Protein AF-A0A661ZP55-F1 (afdb_monomer)

Mean predicted aligned error: 5.32 Å

Sequence (64 aa):
MQITAISDFEKDMNSYINKVANGSETLIIDIGKGSGVIVLSLDEYNQLKAAQHELSLIKKKKKT

Solvent-accessible surface area (backbone atoms only — not comparable to full-atom values): 3699 Å² total; per-residue (Å²): 114,49,79,44,48,46,79,60,41,72,75,46,45,66,61,57,51,48,45,20,67,78,36,102,36,45,39,35,36,41,69,54,96,93,41,68,47,81,46,66,28,71,64,60,52,51,52,52,51,49,53,52,52,53,53,52,51,53,56,53,60,76,74,108

pLDDT: mean 89.27, std 9.01, range [51.97, 97.31]

Structure (mmCIF, N/CA/C/O backbone):
data_AF-A0A661ZP55-F1
#
_entry.id   AF-A0A661ZP55-F1
#
loop_
_atom_site.group_PDB
_atom_site.id
_atom_site.type_symbol
_atom_site.label_atom_id
_atom_site.label_alt_id
_atom_site.label_comp_id
_atom_site.label_asym_id
_atom_site.label_entity_id
_atom_site.label_seq_id
_atom_site.pdbx_PDB_ins_code
_atom_site.Cartn_x
_atom_site.Cartn_y
_atom_site.Cartn_z
_atom_site.occupancy
_atom_site.B_iso_or_equiv
_atom_site.auth_seq_id
_atom_site.auth_comp_id
_atom_site.auth_asym_id
_atom_site.auth_atom_id
_atom_site.pdbx_PDB_model_num
ATOM 1 N N . MET A 1 1 ? -8.377 -1.764 -6.543 1.00 86.25 1 MET A N 1
ATOM 2 C CA . MET A 1 1 ? -7.101 -2.417 -6.173 1.00 86.25 1 MET A CA 1
ATOM 3 C C . MET A 1 1 ? -6.292 -2.614 -7.439 1.00 86.25 1 MET A C 1
ATOM 5 O O . MET A 1 1 ? -6.795 -3.249 -8.359 1.00 86.25 1 MET A O 1
ATOM 9 N N . GLN A 1 2 ? -5.083 -2.060 -7.490 1.00 91.94 2 GLN A N 1
ATOM 10 C CA . GLN A 1 2 ? -4.176 -2.137 -8.635 1.00 91.94 2 GLN A CA 1
ATOM 11 C C . GLN A 1 2 ? -2.881 -2.847 -8.225 1.00 91.94 2 GLN A C 1
ATOM 13 O O . GLN A 1 2 ? -2.381 -2.622 -7.127 1.00 91.94 2 GLN A O 1
ATOM 18 N N . ILE A 1 3 ? -2.340 -3.697 -9.100 1.00 94.31 3 ILE A N 1
ATOM 19 C CA . ILE A 1 3 ? -1.055 -4.381 -8.902 1.00 94.31 3 ILE A CA 1
ATOM 20 C C . ILE A 1 3 ? -0.096 -3.893 -9.989 1.00 94.31 3 ILE A C 1
ATOM 22 O O . ILE A 1 3 ? -0.481 -3.826 -11.156 1.00 94.31 3 ILE A O 1
ATOM 26 N N . THR A 1 4 ? 1.132 -3.543 -9.618 1.00 95.56 4 THR A N 1
ATOM 27 C CA . THR A 1 4 ? 2.189 -3.134 -10.552 1.00 95.56 4 THR A CA 1
ATOM 28 C C . THR A 1 4 ? 3.514 -3.779 -10.173 1.00 95.56 4 THR A C 1
ATOM 30 O O . THR A 1 4 ? 3.775 -4.010 -8.995 1.00 95.56 4 THR A O 1
ATOM 33 N N . ALA A 1 5 ? 4.376 -4.036 -11.154 1.00 95.94 5 ALA A N 1
ATOM 34 C CA . ALA A 1 5 ? 5.764 -4.388 -10.881 1.00 95.94 5 ALA A CA 1
ATOM 35 C C . ALA A 1 5 ? 6.541 -3.149 -10.410 1.00 95.94 5 ALA A C 1
ATOM 37 O O . ALA A 1 5 ? 6.252 -2.026 -10.842 1.00 95.94 5 ALA A O 1
ATOM 38 N N . ILE A 1 6 ? 7.566 -3.350 -9.577 1.00 95.56 6 ILE A N 1
ATOM 39 C CA . ILE A 1 6 ? 8.464 -2.277 -9.123 1.00 95.56 6 ILE A CA 1
ATOM 40 C C . ILE A 1 6 ? 9.078 -1.503 -10.299 1.00 95.56 6 ILE A C 1
ATOM 42 O O . ILE A 1 6 ? 9.118 -0.278 -10.277 1.00 95.56 6 ILE A O 1
ATOM 46 N N . SER A 1 7 ? 9.434 -2.201 -11.381 1.00 95.06 7 SER A N 1
ATOM 47 C CA . SER A 1 7 ? 10.012 -1.596 -12.584 1.00 95.06 7 SER A CA 1
ATOM 48 C C . SER A 1 7 ? 9.076 -0.624 -13.298 1.00 95.06 7 SER A C 1
ATOM 50 O O . SER A 1 7 ? 9.541 0.288 -13.973 1.00 95.06 7 SER A O 1
ATOM 52 N N . ASP A 1 8 ? 7.762 -0.828 -13.203 1.00 95.50 8 ASP A N 1
ATOM 53 C CA . ASP A 1 8 ? 6.774 0.067 -13.811 1.00 95.50 8 ASP A CA 1
ATOM 54 C C . ASP A 1 8 ? 6.359 1.179 -12.851 1.00 95.50 8 ASP A C 1
ATOM 56 O O 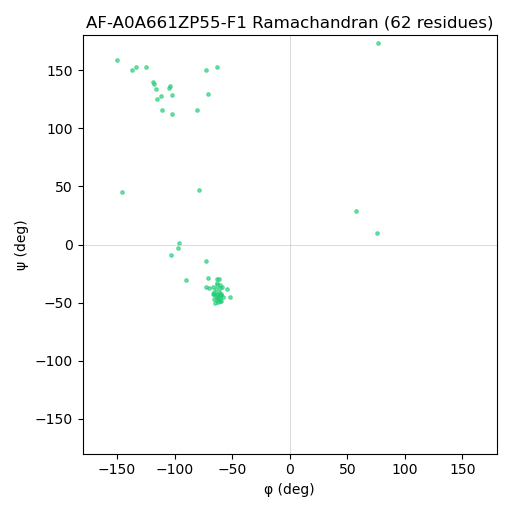. ASP A 1 8 ? 6.096 2.297 -13.289 1.00 95.50 8 ASP A O 1
ATOM 60 N N . PHE A 1 9 ? 6.381 0.904 -11.545 1.00 95.38 9 PHE A N 1
ATOM 61 C CA . PHE A 1 9 ? 6.218 1.923 -10.515 1.00 95.38 9 PHE A CA 1
ATOM 62 C C . PHE A 1 9 ? 7.324 2.983 -10.589 1.00 95.38 9 PHE A C 1
ATOM 64 O O . PHE A 1 9 ? 7.029 4.173 -10.579 1.00 95.38 9 PHE A O 1
ATOM 71 N N . GLU A 1 10 ? 8.585 2.571 -10.733 1.00 95.06 10 GLU A N 1
ATOM 72 C CA . GLU A 1 10 ? 9.733 3.486 -10.809 1.00 95.06 10 GLU A CA 1
ATOM 73 C C . GLU A 1 10 ? 9.665 4.444 -12.007 1.00 95.06 10 GLU A C 1
ATOM 75 O O 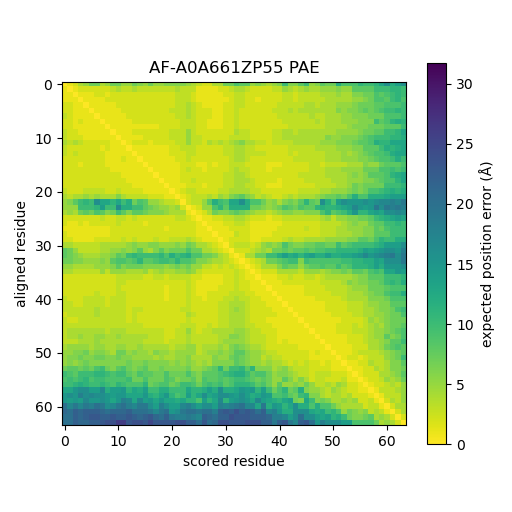. GLU A 1 10 ? 10.134 5.578 -11.914 1.00 95.06 10 GLU A O 1
ATOM 80 N N . LYS A 1 11 ? 9.041 4.027 -13.117 1.00 97.31 11 LYS A N 1
ATOM 81 C CA . LYS A 1 11 ? 8.893 4.861 -14.322 1.00 97.31 11 LYS A CA 1
ATOM 82 C C . LYS A 1 11 ? 7.907 6.015 -14.141 1.00 97.31 11 LYS A C 1
ATOM 84 O O . LYS A 1 11 ? 8.057 7.029 -14.815 1.00 97.31 11 LYS A O 1
ATOM 89 N N . ASP A 1 12 ? 6.902 5.863 -13.277 1.00 95.38 12 ASP A N 1
ATOM 90 C CA . ASP A 1 12 ? 5.830 6.854 -13.102 1.00 95.38 12 ASP A CA 1
ATOM 91 C C . ASP A 1 12 ? 5.333 6.945 -11.646 1.00 95.38 12 ASP A C 1
ATOM 93 O O . ASP A 1 12 ? 4.136 6.967 -11.349 1.00 95.38 12 ASP A O 1
ATOM 97 N N . MET A 1 13 ? 6.278 6.984 -10.704 1.00 95.12 13 MET A N 1
ATOM 98 C CA . MET A 1 13 ? 6.012 6.902 -9.262 1.00 95.12 13 MET A CA 1
ATOM 99 C C . MET A 1 13 ? 4.963 7.918 -8.785 1.00 95.12 13 MET A C 1
ATOM 101 O O . MET A 1 13 ? 4.055 7.574 -8.028 1.00 95.12 13 MET A O 1
ATOM 105 N N . ASN A 1 14 ? 5.069 9.171 -9.234 1.00 95.38 14 ASN A N 1
ATOM 106 C CA . ASN A 1 14 ? 4.184 10.248 -8.789 1.00 95.38 14 ASN A CA 1
ATOM 107 C C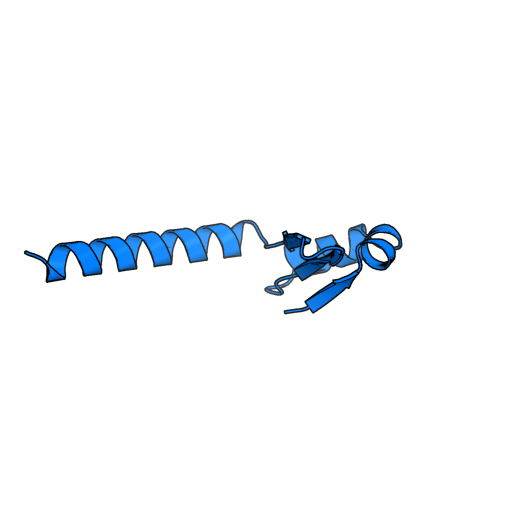 . ASN A 1 14 ? 2.726 10.008 -9.196 1.00 95.38 14 ASN A C 1
ATOM 109 O O . ASN A 1 14 ? 1.825 10.292 -8.414 1.00 95.38 14 ASN A O 1
ATOM 113 N N . SER A 1 15 ? 2.479 9.465 -10.390 1.00 94.44 15 SER A N 1
ATOM 114 C CA . SER A 1 15 ? 1.132 9.127 -10.859 1.00 94.44 15 SER A 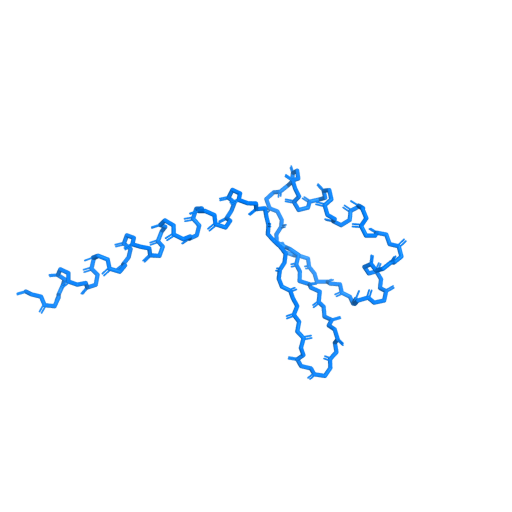CA 1
ATOM 115 C C . SER A 1 15 ? 0.495 8.052 -9.982 1.00 94.44 15 SER A C 1
ATOM 117 O O . SER A 1 15 ? -0.632 8.218 -9.515 1.00 94.44 15 SER A O 1
ATOM 119 N N . TYR A 1 16 ? 1.246 6.992 -9.669 1.00 94.88 16 TYR A N 1
ATOM 120 C CA . TYR A 1 16 ? 0.801 5.933 -8.763 1.00 94.88 16 TYR A CA 1
ATOM 121 C C . TYR A 1 16 ? 0.488 6.458 -7.361 1.00 94.88 16 TYR A C 1
ATOM 123 O O . TYR A 1 16 ? -0.585 6.179 -6.829 1.00 94.88 16 TYR A O 1
ATOM 131 N N . ILE A 1 17 ? 1.388 7.254 -6.774 1.00 94.31 17 ILE A N 1
ATOM 132 C CA . ILE A 1 17 ? 1.174 7.837 -5.443 1.00 94.31 17 ILE A CA 1
ATOM 133 C C . ILE A 1 17 ? -0.030 8.784 -5.455 1.00 94.31 17 ILE A C 1
ATOM 135 O O . ILE A 1 17 ? -0.857 8.715 -4.552 1.00 94.31 17 ILE A O 1
ATOM 139 N N . ASN A 1 18 ? -0.182 9.620 -6.485 1.00 93.31 18 ASN A N 1
ATOM 140 C CA . ASN A 1 18 ? -1.318 10.535 -6.602 1.00 93.31 18 ASN A CA 1
ATOM 141 C C . ASN A 1 18 ? -2.655 9.798 -6.728 1.00 93.31 18 ASN A C 1
ATOM 143 O O . ASN A 1 18 ? -3.652 10.280 -6.196 1.00 93.31 18 ASN A O 1
ATOM 147 N N . LYS A 1 19 ? -2.693 8.641 -7.398 1.00 92.56 19 LYS A 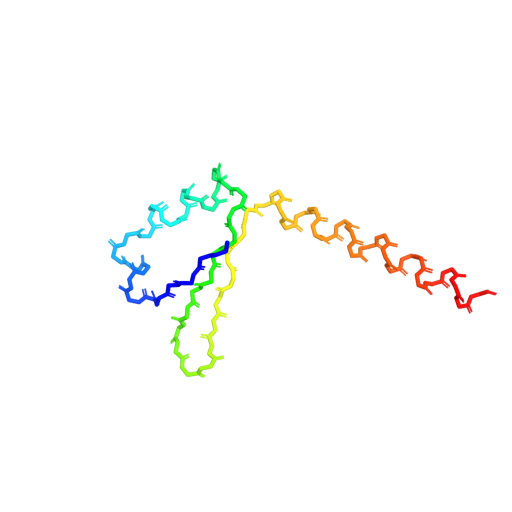N 1
ATOM 148 C CA . LYS A 1 19 ? -3.900 7.801 -7.461 1.00 92.56 19 LYS A CA 1
ATOM 149 C C . LYS A 1 19 ? -4.288 7.259 -6.092 1.00 92.56 19 LYS A C 1
ATOM 151 O O . LYS A 1 19 ? -5.455 7.332 -5.738 1.00 92.56 19 LYS A O 1
ATOM 156 N N . VAL A 1 20 ? -3.317 6.790 -5.308 1.00 94.56 20 VAL A N 1
ATOM 157 C CA . VAL A 1 20 ? -3.565 6.304 -3.940 1.00 94.56 20 VAL A CA 1
ATOM 158 C C . VAL A 1 20 ? -3.916 7.451 -2.989 1.00 94.56 20 VAL A C 1
ATOM 160 O O . VAL A 1 20 ? -4.749 7.298 -2.109 1.00 94.56 20 VAL A O 1
ATOM 163 N N . ALA A 1 21 ? -3.286 8.616 -3.136 1.00 92.50 21 ALA A N 1
ATOM 164 C CA . ALA A 1 21 ? -3.531 9.756 -2.257 1.00 92.50 21 ALA A CA 1
ATOM 165 C C . ALA A 1 21 ? -4.898 10.415 -2.504 1.00 92.50 21 ALA A C 1
ATOM 167 O O . ALA A 1 21 ? -5.535 10.865 -1.555 1.00 92.50 21 ALA A O 1
ATOM 168 N N . ASN A 1 22 ? -5.337 10.480 -3.765 1.00 89.31 22 ASN A N 1
ATOM 169 C CA . ASN A 1 22 ? -6.570 11.168 -4.165 1.00 89.31 22 ASN A CA 1
ATOM 170 C C . ASN A 1 22 ? -7.742 10.218 -4.451 1.00 89.31 22 ASN A C 1
ATOM 172 O O . ASN A 1 22 ? -8.862 10.681 -4.665 1.00 89.31 22 ASN A O 1
ATOM 176 N N . GLY A 1 23 ? -7.496 8.912 -4.499 1.00 78.62 23 GLY A N 1
ATOM 177 C CA . GLY A 1 23 ? -8.494 7.883 -4.754 1.00 78.62 23 GLY A CA 1
ATOM 178 C C . GLY A 1 23 ? -8.512 6.847 -3.639 1.00 78.62 23 GLY A C 1
ATOM 179 O O . GLY A 1 23 ? -7.502 6.587 -2.998 1.00 78.62 23 GLY A O 1
ATOM 180 N N . SER A 1 24 ? -9.662 6.211 -3.427 1.00 70.06 24 SER A N 1
ATOM 181 C CA . SER A 1 24 ? -9.803 5.057 -2.524 1.00 70.06 24 SER A CA 1
ATOM 182 C C . SER A 1 24 ? -9.297 3.766 -3.188 1.00 70.06 24 SER A C 1
ATOM 184 O O . SER A 1 24 ? -9.997 2.752 -3.262 1.00 70.06 24 SER A O 1
ATOM 186 N N . GLU A 1 25 ? -8.118 3.836 -3.807 1.00 84.19 25 GLU A N 1
ATOM 187 C CA . GLU A 1 25 ? -7.511 2.731 -4.537 1.00 84.19 25 GLU A CA 1
ATOM 188 C C . GLU A 1 25 ? -6.273 2.222 -3.802 1.00 84.19 25 GLU A C 1
ATOM 190 O O . GLU A 1 25 ? -5.250 2.891 -3.710 1.00 84.19 25 GLU A O 1
ATOM 195 N N . THR A 1 26 ? -6.325 0.971 -3.347 1.00 92.19 26 THR A N 1
ATOM 196 C CA . THR A 1 26 ? -5.137 0.264 -2.859 1.00 92.19 26 THR A CA 1
ATOM 197 C C . THR A 1 26 ? -4.197 -0.090 -4.011 1.00 92.19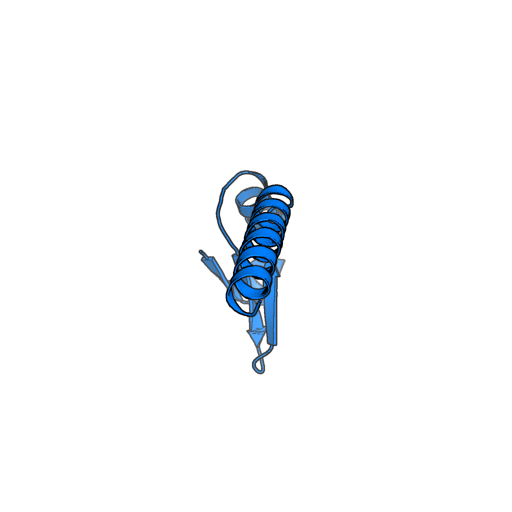 26 THR A C 1
ATOM 199 O O . THR A 1 26 ? -4.625 -0.742 -4.974 1.00 92.19 26 THR A O 1
ATOM 202 N N . LEU A 1 27 ? -2.915 0.252 -3.872 1.00 95.06 27 LEU A N 1
ATOM 203 C CA . LEU A 1 27 ? -1.847 -0.156 -4.783 1.00 95.06 27 LEU A CA 1
ATOM 204 C C . LEU A 1 27 ? -0.992 -1.253 -4.144 1.00 95.06 27 LEU A C 1
ATOM 206 O O . LEU A 1 27 ? -0.578 -1.150 -2.992 1.00 95.06 27 LEU A O 1
ATOM 210 N N . ILE A 1 28 ? -0.686 -2.286 -4.919 1.00 95.12 28 ILE A N 1
ATOM 211 C CA . ILE A 1 28 ? 0.257 -3.341 -4.562 1.00 95.12 28 ILE A CA 1
ATOM 212 C C . ILE A 1 28 ? 1.436 -3.258 -5.526 1.00 95.12 28 ILE A C 1
ATOM 214 O O . ILE A 1 28 ? 1.259 -3.308 -6.743 1.00 95.12 28 ILE A O 1
ATOM 218 N N . ILE A 1 29 ? 2.637 -3.143 -4.972 1.00 96.00 2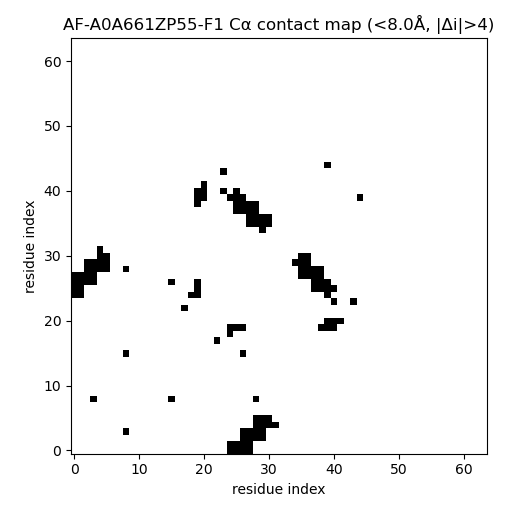9 ILE A N 1
ATOM 219 C CA . ILE A 1 29 ? 3.892 -3.152 -5.715 1.00 96.00 29 ILE A CA 1
ATOM 220 C C . ILE A 1 29 ? 4.519 -4.532 -5.540 1.00 96.00 29 ILE A C 1
ATOM 222 O O . ILE A 1 29 ? 4.928 -4.894 -4.436 1.00 96.00 29 ILE A O 1
ATOM 226 N N . ASP A 1 30 ? 4.585 -5.295 -6.624 1.00 95.19 30 ASP A N 1
ATOM 227 C CA . ASP A 1 30 ? 5.317 -6.556 -6.690 1.00 95.19 30 ASP A CA 1
ATOM 228 C C . ASP A 1 30 ? 6.809 -6.269 -6.902 1.00 95.19 30 ASP A C 1
ATOM 230 O O . ASP A 1 30 ? 7.219 -5.697 -7.917 1.00 95.19 30 ASP A O 1
ATOM 234 N N . ILE A 1 31 ? 7.625 -6.644 -5.917 1.00 92.19 31 ILE A N 1
ATOM 235 C CA . ILE A 1 31 ? 9.083 -6.444 -5.911 1.00 92.19 31 ILE A CA 1
ATOM 236 C C . ILE A 1 31 ? 9.790 -7.728 -6.397 1.00 92.19 31 ILE A C 1
ATOM 238 O O . ILE A 1 31 ? 11.016 -7.800 -6.498 1.00 92.19 31 ILE A O 1
ATOM 242 N N . GLY A 1 32 ? 9.016 -8.756 -6.748 1.00 89.31 32 GLY A N 1
ATOM 243 C CA . GLY A 1 32 ? 9.497 -10.070 -7.126 1.00 89.31 32 GLY A CA 1
ATOM 244 C C . GLY A 1 32 ? 9.936 -10.901 -5.922 1.00 89.31 32 GLY A C 1
ATOM 245 O O . GLY A 1 32 ? 9.997 -10.450 -4.778 1.00 89.31 32 GLY A O 1
ATOM 246 N N . LYS A 1 33 ? 10.257 -12.173 -6.190 1.00 85.88 33 LYS A N 1
ATOM 247 C CA . LYS A 1 33 ? 10.741 -13.140 -5.183 1.00 85.88 33 LYS A CA 1
ATOM 248 C C . LYS A 1 33 ? 9.779 -13.345 -3.998 1.00 85.88 33 LYS A C 1
ATOM 250 O O . LYS A 1 33 ? 10.219 -13.663 -2.899 1.00 85.88 33 LYS A O 1
ATOM 255 N N . GLY A 1 34 ? 8.475 -13.176 -4.228 1.00 85.88 34 GLY A N 1
ATOM 256 C CA . GLY A 1 34 ? 7.447 -13.318 -3.192 1.00 85.88 34 GLY A CA 1
ATOM 257 C C . GLY A 1 34 ? 7.371 -12.143 -2.212 1.00 85.88 34 GLY A C 1
ATOM 258 O O . GLY A 1 34 ? 6.673 -12.246 -1.207 1.00 85.88 34 GLY A O 1
ATOM 259 N N . SER A 1 35 ? 8.066 -11.040 -2.499 1.00 90.19 35 SER A N 1
ATOM 260 C CA . SER A 1 35 ? 8.033 -9.811 -1.709 1.00 90.19 35 SER A CA 1
ATOM 261 C C . SER A 1 35 ? 7.186 -8.754 -2.408 1.00 90.19 35 SER A C 1
ATOM 263 O O . SER A 1 35 ? 7.328 -8.522 -3.607 1.00 90.19 35 SER A O 1
ATOM 265 N N . GLY A 1 36 ? 6.342 -8.066 -1.644 1.00 91.50 36 GLY A N 1
ATOM 266 C CA . GLY A 1 36 ? 5.531 -6.968 -2.154 1.00 91.50 36 GLY A CA 1
ATOM 267 C C . GLY A 1 36 ? 5.252 -5.921 -1.087 1.00 91.50 36 GLY A C 1
ATOM 268 O O . GLY A 1 36 ? 5.343 -6.192 0.111 1.00 91.50 36 GLY A O 1
ATOM 269 N N . VAL A 1 37 ? 4.920 -4.716 -1.534 1.00 93.75 37 VAL A N 1
ATOM 270 C CA . VAL A 1 37 ? 4.547 -3.586 -0.678 1.00 93.75 37 VAL A CA 1
ATOM 271 C C . VAL A 1 37 ? 3.121 -3.174 -1.002 1.00 93.75 37 VAL A C 1
ATOM 273 O O . VAL A 1 37 ? 2.732 -3.108 -2.164 1.00 93.75 37 VAL A O 1
ATOM 276 N N . ILE A 1 38 ? 2.343 -2.884 0.037 1.00 94.50 38 ILE A N 1
ATOM 277 C CA . ILE A 1 38 ? 1.003 -2.318 -0.096 1.00 94.50 38 ILE A CA 1
ATOM 278 C C . ILE A 1 38 ? 1.100 -0.825 0.208 1.00 94.50 38 ILE A C 1
ATOM 280 O O . ILE A 1 38 ? 1.638 -0.437 1.245 1.00 94.50 38 ILE A O 1
ATOM 284 N N . VAL A 1 39 ? 0.565 -0.002 -0.688 1.00 94.88 39 VAL A N 1
ATOM 285 C CA . VAL A 1 39 ? 0.462 1.448 -0.532 1.00 94.88 39 VAL A CA 1
ATOM 286 C C . VAL A 1 39 ? -1.014 1.807 -0.384 1.00 94.88 39 VAL A C 1
ATOM 288 O O . VAL A 1 39 ? -1.854 1.393 -1.186 1.00 94.88 39 VAL A O 1
ATOM 291 N N . LEU A 1 40 ? -1.318 2.556 0.673 1.00 95.06 40 LEU A N 1
ATOM 292 C CA . LEU A 1 40 ? -2.659 2.998 1.056 1.00 95.06 40 LEU A CA 1
ATOM 293 C C . LEU A 1 40 ? -2.618 4.482 1.401 1.00 95.06 40 LEU A C 1
ATOM 295 O O . LEU A 1 40 ? -1.587 4.979 1.869 1.00 95.06 40 LEU A O 1
ATOM 299 N N . SER A 1 41 ? -3.747 5.168 1.233 1.00 93.81 41 SER A N 1
ATOM 300 C CA . SER A 1 41 ? -3.895 6.505 1.798 1.00 93.81 41 SER A CA 1
ATOM 301 C C . SER A 1 41 ? -3.829 6.442 3.329 1.00 93.81 41 SER A C 1
ATOM 303 O O . SER A 1 41 ? -4.166 5.433 3.961 1.00 93.81 41 SER A O 1
ATOM 305 N N . LEU A 1 42 ? -3.394 7.540 3.952 1.00 93.75 42 LEU A N 1
ATOM 306 C CA . LEU A 1 42 ? -3.357 7.631 5.413 1.00 93.75 42 LEU A CA 1
ATOM 307 C C . LEU A 1 42 ? -4.759 7.472 6.022 1.00 93.75 42 LEU A C 1
ATOM 309 O O . LEU A 1 42 ? -4.906 6.880 7.090 1.00 93.75 42 LEU A O 1
ATOM 313 N N . ASP A 1 43 ? -5.779 7.979 5.331 1.00 92.12 43 ASP A N 1
ATOM 314 C CA . ASP A 1 43 ? -7.172 7.873 5.751 1.00 92.12 43 ASP A CA 1
ATOM 315 C C . ASP A 1 43 ? -7.656 6.414 5.747 1.00 92.12 43 ASP A C 1
ATOM 317 O O . ASP A 1 43 ? -8.110 5.919 6.779 1.00 92.12 43 ASP A O 1
ATOM 321 N N . GLU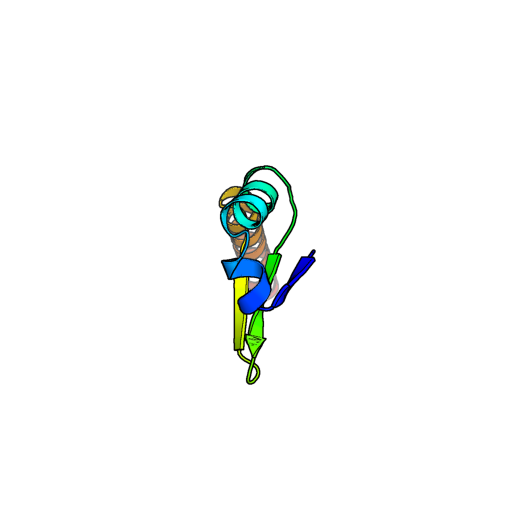 A 1 44 ? -7.442 5.674 4.654 1.00 90.44 44 GLU A N 1
ATOM 322 C CA . GLU A 1 44 ? -7.790 4.247 4.579 1.00 90.44 44 GLU A CA 1
ATOM 323 C C . GLU A 1 44 ? -7.046 3.418 5.628 1.00 90.44 44 GLU A C 1
ATOM 325 O O . GLU A 1 44 ? -7.645 2.562 6.285 1.00 90.44 44 GLU A O 1
ATOM 330 N N . TYR A 1 45 ? -5.752 3.683 5.837 1.00 92.94 45 TYR A N 1
ATOM 331 C CA . TYR A 1 45 ? -4.989 3.024 6.897 1.00 92.94 45 TYR A CA 1
ATOM 332 C C . TYR A 1 45 ? -5.615 3.270 8.280 1.00 92.94 45 TYR A C 1
ATOM 334 O O . TYR A 1 45 ? -5.776 2.333 9.071 1.00 92.94 45 TYR A O 1
ATOM 342 N N . ASN A 1 46 ? -6.005 4.514 8.573 1.00 92.62 46 ASN A N 1
ATOM 343 C CA . ASN A 1 46 ? -6.629 4.876 9.844 1.00 92.62 46 ASN A CA 1
ATOM 344 C C . ASN A 1 46 ? -8.000 4.208 10.021 1.00 92.62 46 ASN A C 1
ATOM 346 O O . ASN A 1 46 ? -8.273 3.673 11.099 1.00 92.62 46 ASN A O 1
ATOM 350 N N . GLN A 1 47 ? -8.831 4.176 8.975 1.00 91.81 47 GLN A N 1
ATOM 351 C CA . GLN A 1 47 ? -10.135 3.505 9.001 1.00 91.81 47 GLN A CA 1
ATOM 352 C C . GLN A 1 47 ? -9.998 1.994 9.241 1.00 91.81 47 GLN A C 1
ATOM 354 O O . GLN A 1 47 ? -10.680 1.439 10.106 1.00 91.81 47 GLN A O 1
ATOM 359 N N . LEU A 1 48 ? -9.069 1.325 8.547 1.00 91.62 48 LEU A N 1
ATOM 360 C CA . LEU A 1 48 ? -8.795 -0.105 8.742 1.00 91.62 48 LEU A CA 1
ATOM 361 C C . LEU A 1 48 ? -8.357 -0.406 10.176 1.00 91.62 48 LEU A C 1
ATOM 363 O O . LEU A 1 48 ? -8.826 -1.365 10.797 1.00 91.62 48 LEU A O 1
ATOM 367 N N . LYS A 1 49 ? -7.482 0.435 10.728 1.00 92.56 49 LYS A N 1
ATOM 368 C CA . LYS A 1 49 ? -6.991 0.291 12.099 1.00 92.56 49 LYS A CA 1
ATOM 369 C C . LYS A 1 49 ? -8.099 0.501 13.131 1.00 92.56 49 LYS A C 1
ATOM 371 O O . LYS A 1 49 ? -8.169 -0.255 14.102 1.00 92.56 49 LYS A O 1
ATOM 376 N N . ALA A 1 50 ? -8.973 1.484 12.919 1.00 93.06 50 ALA A N 1
ATOM 377 C CA . ALA A 1 50 ? -10.130 1.726 13.777 1.00 93.06 50 ALA A CA 1
ATOM 378 C C . ALA A 1 50 ? -11.088 0.522 13.773 1.00 93.06 50 ALA A C 1
ATOM 380 O O . ALA A 1 50 ? -11.398 -0.019 14.837 1.00 93.06 50 ALA A O 1
ATOM 381 N N . ALA A 1 51 ? -11.451 0.015 12.591 1.00 92.31 51 ALA A N 1
ATOM 382 C CA . ALA A 1 51 ? -12.306 -1.165 12.456 1.00 92.31 51 ALA A CA 1
ATOM 383 C C . ALA A 1 51 ? -11.688 -2.413 13.117 1.00 92.31 51 ALA A C 1
ATOM 385 O O . ALA A 1 51 ? -12.363 -3.155 13.836 1.00 92.31 51 ALA A O 1
ATOM 386 N N . GLN A 1 52 ? -10.381 -2.639 12.944 1.00 91.12 52 GLN A N 1
ATOM 387 C CA . GLN A 1 52 ? -9.673 -3.739 13.607 1.00 91.12 52 GLN A CA 1
ATOM 388 C C . GLN A 1 52 ? -9.718 -3.613 15.137 1.00 91.12 52 GLN A C 1
ATOM 390 O O . GLN A 1 52 ? -9.885 -4.619 15.842 1.00 91.12 52 GLN A O 1
ATOM 395 N N . HIS A 1 53 ? -9.565 -2.397 15.662 1.00 89.44 53 HIS A N 1
ATOM 396 C CA . HIS A 1 53 ? -9.655 -2.132 17.093 1.00 89.44 53 HIS A CA 1
ATOM 397 C C . HIS A 1 53 ? -11.058 -2.452 17.631 1.00 89.44 53 HIS A C 1
ATOM 399 O O . HIS A 1 53 ? -11.185 -3.201 18.602 1.00 89.44 53 HIS A O 1
ATOM 405 N N . GLU A 1 54 ? -12.113 -1.991 16.960 1.00 87.88 54 GLU A N 1
ATOM 406 C CA . GLU A 1 54 ? -13.507 -2.279 17.326 1.00 87.88 54 GLU A CA 1
ATOM 407 C C . GLU A 1 54 ? -13.819 -3.780 17.314 1.00 87.88 54 GLU A C 1
ATOM 409 O O . GLU A 1 54 ? -14.320 -4.328 18.302 1.00 87.88 54 GLU A O 1
ATOM 414 N N . LEU A 1 55 ? -13.447 -4.486 16.242 1.00 86.81 55 LEU A N 1
ATOM 415 C CA . LEU A 1 55 ? -13.618 -5.939 16.142 1.00 86.81 55 LEU A CA 1
ATOM 416 C C . LEU A 1 55 ? -12.877 -6.683 17.258 1.00 86.81 55 LEU A C 1
ATOM 418 O O . LEU A 1 55 ? -13.371 -7.686 17.783 1.00 86.81 55 LEU A O 1
ATOM 422 N N . SER A 1 56 ? -11.701 -6.195 17.652 1.00 83.94 56 SER A N 1
ATOM 423 C CA . SER A 1 56 ? -10.929 -6.769 18.757 1.00 83.94 56 SER A CA 1
ATOM 424 C C . SER A 1 56 ? -11.638 -6.590 20.102 1.00 83.94 56 SER A C 1
ATOM 426 O O . SER A 1 56 ? -11.625 -7.510 20.923 1.00 83.94 56 SER A O 1
ATOM 428 N N . LEU A 1 57 ? -12.317 -5.460 20.322 1.00 83.56 57 LEU A N 1
ATOM 429 C CA . LEU A 1 57 ? -13.145 -5.240 21.512 1.00 83.56 57 LEU A CA 1
ATOM 430 C C . LEU A 1 57 ? -14.361 -6.172 21.539 1.00 83.56 57 LEU A C 1
ATOM 432 O O . LEU A 1 57 ? -14.651 -6.767 22.578 1.00 83.56 57 LEU A O 1
ATOM 436 N N . ILE A 1 58 ? -15.036 -6.363 20.401 1.00 85.44 58 ILE A N 1
ATOM 437 C CA . ILE A 1 58 ? -16.166 -7.300 20.289 1.00 85.44 58 ILE A CA 1
ATOM 438 C C . ILE A 1 58 ? -15.709 -8.731 20.600 1.00 85.44 58 ILE A C 1
ATOM 440 O O . ILE A 1 58 ? -16.370 -9.440 21.361 1.00 85.44 58 ILE A O 1
ATOM 444 N N . LYS A 1 59 ? -14.557 -9.161 20.067 1.00 78.06 59 LYS A N 1
ATOM 445 C CA . LYS A 1 59 ? -13.985 -10.489 20.354 1.00 78.06 59 LYS A CA 1
ATOM 446 C C . LYS A 1 59 ? -13.672 -10.688 21.837 1.00 78.06 59 LYS A C 1
ATOM 448 O O . LYS A 1 59 ? -13.876 -11.788 22.339 1.00 78.06 59 LYS A O 1
ATOM 453 N N . LYS A 1 60 ? -13.190 -9.652 22.533 1.00 73.75 60 LYS A N 1
ATOM 454 C CA . LYS A 1 60 ? -12.939 -9.710 23.983 1.00 73.75 60 LYS A CA 1
ATOM 455 C C . LYS A 1 60 ? -14.241 -9.866 24.772 1.00 73.75 60 LYS A C 1
ATOM 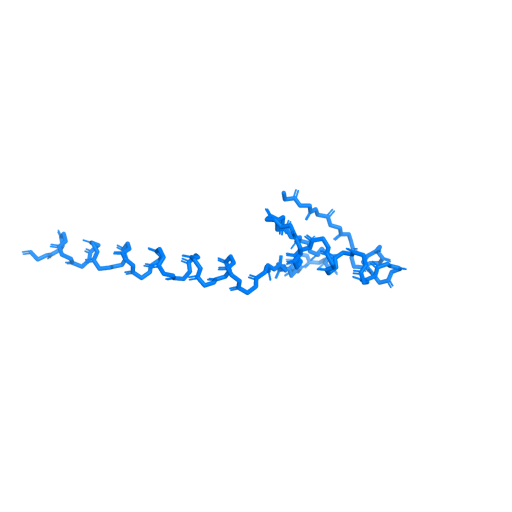457 O O . LYS A 1 60 ? -14.331 -10.769 25.595 1.00 73.75 60 LYS A O 1
ATOM 462 N N . LYS A 1 61 ? -15.264 -9.065 24.457 1.00 68.56 61 LYS A N 1
ATOM 463 C CA . LYS A 1 61 ? -16.576 -9.121 25.127 1.00 68.56 61 LYS A CA 1
ATOM 464 C C . LYS A 1 61 ? -17.305 -10.453 24.933 1.00 68.56 61 LYS A C 1
ATOM 466 O O . LYS A 1 61 ? -17.992 -10.883 25.838 1.00 68.56 61 LYS A O 1
ATOM 471 N N . LYS A 1 62 ? -17.139 -11.123 23.786 1.00 65.44 62 LYS A N 1
ATOM 472 C CA . LYS A 1 62 ? -17.732 -12.453 23.532 1.00 65.44 62 LYS A CA 1
ATOM 473 C C . LYS A 1 62 ? -17.060 -13.603 24.295 1.00 65.44 62 LYS A C 1
ATOM 475 O O . LYS A 1 62 ? -17.589 -14.708 24.287 1.00 65.44 62 LYS A O 1
ATOM 480 N N . LYS A 1 63 ? -15.873 -13.380 24.867 1.00 61.25 63 LYS A N 1
ATOM 481 C CA . LYS A 1 63 ? -15.130 -14.380 25.653 1.00 61.25 63 LYS A CA 1
ATOM 482 C C . LYS A 1 63 ? -15.335 -14.233 27.166 1.00 61.25 63 LYS A C 1
ATOM 484 O O . LYS A 1 63 ? -14.745 -15.009 27.909 1.00 61.25 63 LYS A O 1
ATOM 489 N N . THR A 1 64 ? -16.090 -13.223 27.598 1.00 51.97 64 THR A N 1
ATOM 490 C CA . THR A 1 64 ? -16.448 -12.965 29.004 1.00 51.97 64 THR A CA 1
ATOM 491 C C . THR A 1 64 ? -17.917 -13.301 29.192 1.00 51.97 64 THR A C 1
ATOM 493 O O . THR A 1 64 ? -18.253 -13.828 30.269 1.00 51.97 64 THR A O 1
#

Secondary structure (DSSP, 8-state):
-EEEEHHHHTTSHHHHHHHHHHSS--EEEEEETTEEEEE--HHHHHHHHHHHHHHHHHHHHTT-

Radius of gyration: 15.85 Å; Cα contacts (8 Å, |Δi|>4): 62; chains: 1; bounding box: 28×26×43 Å

Nearest PDB structures (foldseek):
  6l8e-assembly1_B  TM=8.930E-01  e=2.908E-03  Staphylococcus aureus subsp. aureus NCTC 8325
  2a6q-assembly3_D  TM=8.915E-01  e=3.120E-03  Escherichia coli
  6l8e-assembly2_L  TM=8.795E-01  e=4.137E-03  Staphylococcus aureus subsp. aureus NCTC 8325
  7v6w-assembly2_K  TM=8.510E-01  e=3.593E-03  Staphylococcus aureus subsp. aureus NCTC 8325
  3k33-assembly1_D-2  TM=9.100E-01  e=1.307E-01  Punavirus P1

Foldseek 3Di:
DEEDEPVVCVVPVPVVLCCQQVHQDWYWYDPDPPDIDIDHHPVVVVVVVVVVVVVVVVVVVVVD